Protein AF-A0A847MIV6-F1 (afdb_monomer_lite)

pLDDT: mean 80.39, std 18.21, range [41.06, 96.75]

Sequence (85 aa):
MKLKKLLLLAIPVILSACASKIDLSDHNSYGLKCSDNPTTAPNWEVCQTNADRVCSPLKAVNIQQHAPTGSGSVDDAYFITFKCQ

Radius of gyration: 19.97 Å; chains: 1; bounding box: 31×51×62 Å

Structure (mmCIF, N/CA/C/O backbone):
data_AF-A0A847MIV6-F1
#
_entry.id   AF-A0A847MIV6-F1
#
loop_
_atom_site.group_PDB
_atom_site.id
_atom_site.type_symbol
_atom_site.label_atom_id
_atom_site.label_alt_id
_atom_site.label_comp_id
_atom_site.label_asym_id
_atom_site.label_entity_id
_atom_site.label_seq_id
_atom_site.pdbx_PDB_ins_code
_atom_site.Cartn_x
_atom_site.Cartn_y
_atom_site.Cartn_z
_atom_site.occupancy
_atom_site.B_iso_or_equiv
_atom_site.auth_seq_id
_atom_site.auth_comp_id
_atom_site.auth_asym_id
_atom_site.auth_atom_id
_atom_site.pdbx_PDB_model_num
ATOM 1 N N . MET A 1 1 ? -4.786 -42.255 -46.565 1.00 41.06 1 MET A N 1
ATOM 2 C CA . MET A 1 1 ? -3.779 -41.697 -45.636 1.00 41.06 1 MET A CA 1
ATOM 3 C C . MET A 1 1 ? -4.468 -40.845 -44.578 1.00 41.06 1 MET A C 1
ATOM 5 O O . MET A 1 1 ? -5.097 -39.861 -44.918 1.00 41.06 1 MET A O 1
ATOM 9 N N . LYS A 1 2 ? -4.358 -41.297 -43.323 1.00 44.38 2 LYS A N 1
ATOM 10 C CA . LYS A 1 2 ? -4.281 -40.546 -42.056 1.00 44.38 2 LYS A CA 1
ATOM 11 C C . LYS A 1 2 ? -5.221 -39.346 -41.815 1.00 44.38 2 LYS A C 1
ATOM 13 O O . LYS A 1 2 ? -4.981 -38.229 -42.249 1.00 44.38 2 LYS A O 1
ATOM 18 N N . LEU A 1 3 ? -6.181 -39.618 -40.930 1.00 48.81 3 LEU A N 1
ATOM 19 C CA . LEU A 1 3 ? -6.756 -38.734 -39.916 1.00 48.81 3 LEU A CA 1
ATOM 20 C C . LEU A 1 3 ? -5.761 -37.662 -39.417 1.00 48.81 3 LEU A C 1
ATOM 22 O O . LEU A 1 3 ? -4.734 -38.017 -38.842 1.00 48.81 3 LEU A O 1
ATOM 26 N N . LYS A 1 4 ? -6.106 -36.375 -39.524 1.00 51.22 4 LYS A N 1
ATOM 27 C CA . LYS A 1 4 ? -5.687 -35.346 -38.557 1.00 51.22 4 LYS A CA 1
ATOM 28 C C . LYS A 1 4 ? -6.841 -34.368 -38.347 1.00 51.22 4 LYS A C 1
ATOM 30 O O . LYS A 1 4 ? -6.982 -33.370 -39.040 1.00 51.22 4 LYS A O 1
ATOM 35 N N . LYS A 1 5 ? -7.682 -34.716 -37.369 1.00 56.44 5 LYS A N 1
ATOM 36 C CA . LYS A 1 5 ? -8.564 -33.787 -36.662 1.00 56.44 5 LYS A CA 1
ATOM 37 C C . LYS A 1 5 ? -7.674 -32.687 -36.079 1.00 56.44 5 LYS A C 1
ATOM 39 O O . LYS A 1 5 ? -6.938 -32.964 -35.137 1.00 56.44 5 LYS A O 1
ATOM 44 N N . LEU A 1 6 ? -7.707 -31.480 -36.633 1.00 57.66 6 LEU A N 1
ATOM 45 C CA . LEU A 1 6 ? -7.140 -30.310 -35.966 1.00 57.66 6 LEU A CA 1
ATOM 46 C C . LEU A 1 6 ? -8.299 -29.476 -35.427 1.00 57.66 6 LEU A C 1
ATOM 48 O O . LEU A 1 6 ? -8.773 -28.527 -36.041 1.00 57.66 6 LEU A O 1
ATOM 52 N N . LEU A 1 7 ? -8.810 -29.935 -34.289 1.00 58.12 7 LEU A N 1
ATOM 53 C CA . LEU A 1 7 ? -9.795 -29.238 -33.482 1.00 58.12 7 LEU A CA 1
ATOM 54 C C . LEU A 1 7 ? -9.035 -28.155 -32.698 1.00 58.12 7 LEU A C 1
ATOM 56 O O . LEU A 1 7 ? -8.531 -28.411 -31.610 1.00 58.12 7 LEU A O 1
ATOM 60 N N . LEU A 1 8 ? -8.877 -26.966 -33.280 1.00 55.78 8 LEU A N 1
ATOM 61 C CA . LEU A 1 8 ? -8.358 -25.799 -32.562 1.00 55.78 8 LEU A CA 1
ATOM 62 C C . LEU A 1 8 ? -9.522 -25.134 -31.817 1.00 55.78 8 LEU A C 1
ATOM 64 O O . LEU A 1 8 ? -10.077 -24.126 -32.241 1.00 55.78 8 LEU A O 1
ATOM 68 N N . LEU A 1 9 ? -9.911 -25.758 -30.703 1.00 57.03 9 LEU A N 1
ATOM 69 C CA . LEU A 1 9 ? -10.663 -25.111 -29.629 1.00 57.03 9 LEU A CA 1
ATOM 70 C C . LEU A 1 9 ? -9.755 -24.047 -29.004 1.00 57.03 9 LEU A C 1
ATOM 72 O O . LEU A 1 9 ? -8.962 -24.344 -28.116 1.00 57.03 9 LEU A O 1
ATOM 76 N N . ALA A 1 10 ? -9.843 -22.816 -29.493 1.00 59.34 10 ALA A N 1
ATOM 77 C CA . ALA A 1 10 ? -9.206 -21.657 -28.881 1.00 59.34 10 ALA A CA 1
ATOM 78 C C . ALA A 1 10 ? -10.287 -20.763 -28.264 1.00 59.34 10 ALA A C 1
ATOM 80 O O . ALA A 1 10 ? -10.664 -19.740 -28.824 1.00 59.34 10 ALA A O 1
ATOM 81 N N . ILE A 1 11 ? -10.827 -21.187 -27.123 1.00 55.03 11 ILE A N 1
ATOM 82 C CA . ILE A 1 11 ? -11.657 -20.367 -26.229 1.00 55.03 11 ILE A CA 1
ATOM 83 C C . ILE A 1 11 ? -11.361 -20.858 -24.801 1.00 55.03 11 ILE A C 1
ATOM 85 O O . ILE A 1 11 ? -11.269 -22.077 -24.639 1.00 55.03 11 ILE A O 1
ATOM 89 N N . PRO A 1 12 ? -11.290 -20.023 -23.744 1.00 51.22 12 PRO A N 1
ATOM 90 C CA . PRO A 1 12 ? -11.220 -18.557 -23.662 1.00 51.22 12 PRO A CA 1
ATOM 91 C C . PRO A 1 12 ? -10.015 -18.091 -22.814 1.00 51.22 12 PRO A C 1
ATOM 93 O O . PRO A 1 12 ? -9.796 -18.597 -21.715 1.00 51.22 12 PRO A O 1
ATOM 96 N N . VAL A 1 13 ? -9.285 -17.048 -23.218 1.00 54.50 13 VAL A N 1
ATOM 97 C CA . VAL A 1 13 ? -8.515 -16.291 -22.214 1.00 54.50 13 VAL A CA 1
ATOM 98 C C . VAL A 1 13 ? -9.496 -15.321 -21.578 1.00 54.50 13 VAL A C 1
ATOM 100 O O . VAL A 1 13 ? -9.800 -14.264 -22.125 1.00 54.50 13 VAL A O 1
ATOM 103 N N . ILE A 1 14 ? -10.060 -15.739 -20.449 1.00 55.38 14 ILE A N 1
ATOM 104 C CA . ILE A 1 14 ? -10.838 -14.886 -19.561 1.00 55.38 14 ILE A CA 1
ATOM 105 C C . ILE A 1 14 ? -9.870 -13.805 -19.063 1.00 55.38 14 ILE A C 1
ATOM 107 O O . ILE A 1 14 ? -9.163 -13.999 -18.079 1.00 55.38 14 ILE A O 1
ATOM 111 N N . LEU A 1 15 ? -9.810 -12.663 -19.754 1.00 48.31 15 LEU A N 1
ATOM 112 C CA . LEU A 1 15 ? -9.313 -11.420 -19.169 1.00 48.31 15 LEU A CA 1
ATOM 113 C C . LEU A 1 15 ? -10.370 -10.918 -18.176 1.00 48.31 15 LEU A C 1
ATOM 115 O O . LEU A 1 15 ? -11.008 -9.889 -18.380 1.00 48.31 15 LEU A O 1
ATOM 119 N N . SER A 1 16 ? -10.572 -11.640 -17.075 1.00 48.56 16 SER A N 1
ATOM 120 C CA . SER A 1 16 ? -11.081 -11.001 -15.867 1.00 48.56 16 SER A CA 1
ATOM 121 C C . SER A 1 16 ? -9.888 -10.286 -15.252 1.00 48.56 16 SER A C 1
ATOM 123 O O . SER A 1 16 ? -9.232 -10.805 -14.349 1.00 48.56 16 SER A O 1
ATOM 125 N N . ALA A 1 17 ? -9.554 -9.129 -15.825 1.00 45.41 17 ALA A N 1
ATOM 126 C CA . ALA A 1 17 ? -8.654 -8.188 -15.192 1.00 45.41 17 ALA A CA 1
ATOM 127 C C . ALA A 1 17 ? -9.130 -8.014 -13.748 1.00 45.41 17 ALA A C 1
ATOM 129 O O . ALA A 1 17 ? -10.311 -7.748 -13.504 1.00 45.41 17 ALA A O 1
ATOM 130 N N . CYS A 1 18 ? -8.215 -8.252 -12.814 1.00 48.75 18 CYS A N 1
ATOM 131 C CA . CYS A 1 18 ? -8.374 -8.035 -11.390 1.00 48.75 18 CYS A CA 1
ATOM 132 C C . CYS A 1 18 ? -8.644 -6.546 -11.144 1.00 48.75 18 CYS A C 1
ATOM 134 O O . CYS A 1 18 ? -7.759 -5.793 -10.761 1.00 48.75 18 CYS A O 1
ATOM 136 N N . ALA A 1 19 ? -9.866 -6.097 -11.419 1.00 48.09 19 ALA A N 1
ATOM 137 C CA . ALA A 1 19 ? -10.370 -4.843 -10.911 1.00 48.09 19 ALA A CA 1
ATOM 138 C C . ALA A 1 19 ? -10.687 -5.110 -9.446 1.00 48.09 19 ALA A C 1
ATOM 140 O O . ALA A 1 19 ? -11.764 -5.604 -9.107 1.00 48.09 19 ALA A O 1
ATOM 141 N N . SER A 1 20 ? -9.698 -4.864 -8.595 1.00 51.22 20 SER A N 1
ATOM 142 C CA . SER A 1 20 ? -9.855 -4.727 -7.156 1.00 51.22 20 SER A CA 1
ATOM 143 C C . SER A 1 20 ? -11.032 -3.787 -6.935 1.00 51.22 20 SER A C 1
ATOM 145 O O . SER A 1 20 ? -10.931 -2.584 -7.174 1.00 51.22 20 SER A O 1
ATOM 147 N N . LYS A 1 21 ? -12.204 -4.351 -6.626 1.00 55.41 21 LYS A N 1
ATOM 148 C CA . LYS A 1 21 ? -13.434 -3.580 -6.478 1.00 55.41 21 LYS A CA 1
ATOM 149 C C . LYS A 1 21 ? -13.324 -2.815 -5.172 1.00 55.41 21 LYS A C 1
ATOM 151 O O . LYS A 1 21 ? -13.720 -3.316 -4.125 1.00 55.41 21 LYS A O 1
ATOM 156 N N . ILE A 1 22 ? -12.745 -1.622 -5.237 1.00 56.34 22 ILE A N 1
ATOM 157 C CA . ILE A 1 22 ? -12.928 -0.634 -4.185 1.00 56.34 22 ILE A CA 1
ATOM 158 C C . ILE A 1 22 ? -14.419 -0.328 -4.199 1.00 56.34 22 ILE A C 1
ATOM 160 O O . ILE A 1 22 ? -14.952 0.193 -5.181 1.00 56.34 22 ILE A O 1
ATOM 164 N N . ASP A 1 23 ? -15.105 -0.743 -3.143 1.00 63.62 23 ASP A N 1
ATOM 165 C CA . ASP A 1 23 ? -16.503 -0.409 -2.961 1.00 63.62 23 ASP A CA 1
ATOM 166 C C . ASP A 1 23 ? -16.591 1.066 -2.567 1.00 63.62 23 ASP A C 1
ATOM 168 O O . AS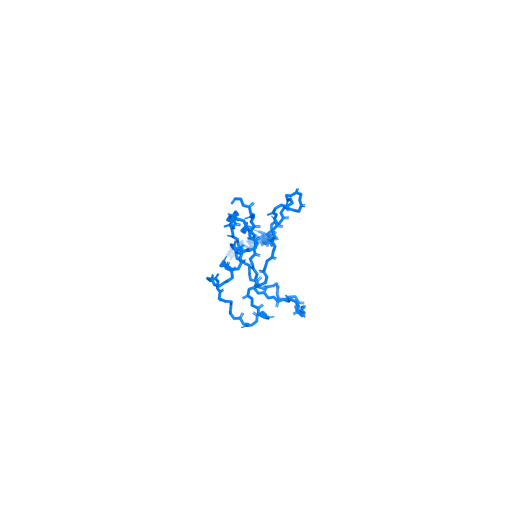P A 1 23 ? -16.429 1.421 -1.404 1.00 63.62 23 ASP A O 1
ATOM 172 N N . LEU A 1 24 ? -16.806 1.925 -3.564 1.00 60.12 24 LEU A N 1
ATOM 173 C CA . LEU A 1 24 ? -16.955 3.369 -3.377 1.00 60.12 24 LEU A CA 1
ATOM 174 C C . LEU A 1 24 ? -18.277 3.748 -2.691 1.00 60.12 24 LEU A C 1
ATOM 176 O O . LEU A 1 24 ? -18.443 4.905 -2.315 1.00 60.12 24 LEU A O 1
ATOM 180 N N . SER A 1 25 ? -19.219 2.806 -2.545 1.00 68.69 25 SER A N 1
ATOM 181 C CA . SER A 1 25 ? -20.427 3.019 -1.742 1.00 68.69 25 SER A CA 1
ATOM 182 C C . SER A 1 25 ? -20.177 2.801 -0.248 1.00 68.69 25 SER A C 1
ATOM 184 O O . SER A 1 25 ? -20.945 3.284 0.582 1.00 68.69 25 SER A O 1
ATOM 186 N N . ASP A 1 26 ? -19.072 2.135 0.099 1.00 69.12 26 ASP A N 1
ATOM 187 C CA . ASP A 1 26 ? -18.573 2.044 1.463 1.00 69.12 26 ASP A CA 1
ATOM 188 C C . ASP A 1 26 ? -17.604 3.203 1.726 1.00 69.12 26 ASP A C 1
ATOM 190 O O . ASP A 1 26 ? -16.448 3.198 1.293 1.00 69.12 26 ASP A O 1
ATOM 194 N N . HIS A 1 27 ? -18.096 4.203 2.462 1.00 69.88 27 HIS A N 1
ATOM 195 C CA . HIS A 1 27 ? -17.374 5.432 2.803 1.00 69.88 27 HIS A CA 1
ATOM 196 C C . HIS A 1 27 ? -16.102 5.190 3.640 1.00 69.88 27 HIS A C 1
ATOM 198 O O . HIS A 1 27 ? -15.327 6.125 3.838 1.00 69.88 27 HIS A O 1
ATOM 204 N N . ASN A 1 28 ? -15.867 3.956 4.100 1.00 81.38 28 ASN A N 1
ATOM 205 C CA . ASN A 1 28 ? -14.669 3.564 4.835 1.00 81.38 28 ASN A CA 1
ATOM 206 C C . ASN A 1 28 ? -13.645 2.816 3.967 1.00 81.38 28 ASN A C 1
ATOM 208 O O . ASN A 1 28 ? -12.743 2.201 4.529 1.00 81.38 28 ASN A O 1
ATOM 212 N N . SER A 1 29 ? -13.764 2.832 2.634 1.00 86.94 29 SER A N 1
ATOM 213 C CA . SER A 1 29 ? -12.777 2.236 1.721 1.00 86.94 29 SER A CA 1
ATOM 214 C C . SER A 1 29 ? -11.719 3.252 1.279 1.00 86.94 29 SER A C 1
ATOM 216 O O . SER A 1 29 ? -12.044 4.297 0.718 1.00 86.94 29 SER A O 1
ATOM 218 N N . TYR A 1 30 ? -10.440 2.914 1.457 1.00 89.81 30 TYR A N 1
ATOM 219 C CA . TYR A 1 30 ? -9.305 3.790 1.151 1.00 89.81 30 TYR A CA 1
ATOM 220 C C . TYR A 1 30 ? -8.294 3.119 0.220 1.00 89.81 30 TYR A C 1
ATOM 222 O O . TYR A 1 30 ? -8.168 1.893 0.199 1.00 89.81 30 TYR A O 1
ATOM 230 N N . GLY A 1 31 ? -7.543 3.940 -0.518 1.00 91.62 31 GLY A N 1
ATOM 231 C CA . GLY A 1 31 ? -6.361 3.541 -1.280 1.00 91.62 31 GLY A CA 1
ATOM 232 C C . GLY A 1 31 ? -5.129 4.318 -0.811 1.00 91.62 31 GLY A C 1
ATOM 233 O O . GLY A 1 31 ? -5.213 5.525 -0.593 1.00 91.62 31 GLY A O 1
ATOM 234 N N . LEU A 1 32 ? -3.990 3.641 -0.652 1.00 92.75 32 LEU A N 1
ATOM 235 C CA . LEU A 1 32 ? -2.729 4.252 -0.221 1.00 92.75 32 LEU A CA 1
ATOM 236 C C . LEU A 1 32 ? -1.569 3.781 -1.101 1.00 92.75 32 LEU A C 1
ATOM 238 O O . LEU A 1 32 ? -1.314 2.584 -1.210 1.00 92.75 32 LEU A O 1
ATOM 242 N N . LYS A 1 33 ? -0.848 4.734 -1.698 1.00 94.19 33 LYS A N 1
ATOM 243 C CA . LYS A 1 33 ? 0.368 4.492 -2.485 1.00 94.19 33 LYS A CA 1
ATOM 244 C C . LYS A 1 33 ? 1.509 4.014 -1.572 1.00 94.19 33 LYS A C 1
ATOM 246 O O . LYS A 1 33 ? 1.750 4.602 -0.521 1.00 94.19 33 LYS A O 1
ATOM 251 N N . CYS A 1 34 ? 2.196 2.949 -1.981 1.00 95.56 34 CYS A N 1
ATOM 252 C CA . CYS A 1 34 ? 3.217 2.237 -1.199 1.00 95.56 34 CYS A CA 1
ATOM 253 C C . CYS A 1 34 ? 4.616 2.244 -1.834 1.00 95.56 34 CYS A C 1
ATOM 255 O O . CYS A 1 34 ? 5.570 1.778 -1.210 1.00 95.56 34 CYS A O 1
ATOM 257 N N . SER A 1 35 ? 4.748 2.730 -3.066 1.00 95.00 35 SER A N 1
ATOM 258 C CA . SER A 1 35 ? 6.030 2.967 -3.732 1.00 95.00 35 SER A CA 1
ATOM 259 C C . SER A 1 35 ? 6.005 4.315 -4.438 1.00 95.00 35 SER A C 1
ATOM 261 O O . SER A 1 35 ? 4.933 4.833 -4.734 1.00 95.00 35 SER A O 1
ATOM 263 N N . ASP A 1 36 ? 7.168 4.878 -4.756 1.00 91.56 36 ASP A N 1
ATOM 264 C CA . ASP A 1 36 ? 7.226 6.159 -5.471 1.00 91.56 36 ASP A CA 1
ATOM 265 C C . ASP A 1 36 ? 6.790 6.031 -6.938 1.00 91.56 36 ASP A C 1
ATOM 267 O O . ASP A 1 36 ? 6.153 6.930 -7.489 1.00 91.56 36 ASP A O 1
ATOM 271 N N . ASN A 1 37 ? 7.124 4.902 -7.565 1.00 92.19 37 ASN A N 1
ATOM 272 C CA . ASN A 1 37 ? 6.935 4.632 -8.990 1.00 92.19 37 ASN A CA 1
ATOM 273 C C . ASN A 1 37 ? 6.755 3.108 -9.224 1.00 92.19 37 ASN A C 1
ATOM 275 O O . ASN A 1 37 ? 6.859 2.336 -8.257 1.00 92.19 37 ASN A O 1
ATOM 279 N N . PRO A 1 38 ? 6.511 2.634 -10.465 1.00 92.81 38 PRO A N 1
ATOM 280 C CA . PRO A 1 38 ? 6.164 1.236 -10.712 1.00 92.81 38 PRO A CA 1
ATOM 281 C C . PRO A 1 38 ? 7.375 0.290 -10.685 1.00 92.81 38 PRO A C 1
ATOM 283 O O . PRO A 1 38 ? 7.218 -0.926 -10.592 1.00 92.81 38 PRO A O 1
ATOM 286 N N . THR A 1 39 ? 8.592 0.836 -10.751 1.00 93.00 39 THR A N 1
ATOM 287 C CA . THR A 1 39 ? 9.851 0.07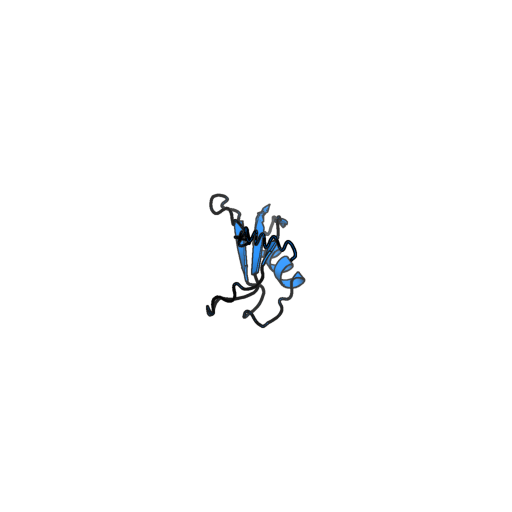2 -10.740 1.00 93.00 39 THR A CA 1
ATOM 288 C C . THR A 1 39 ? 10.474 -0.049 -9.351 1.00 93.00 39 THR A C 1
ATOM 290 O O . THR A 1 39 ? 11.321 -0.912 -9.130 1.00 93.00 39 THR A O 1
ATOM 293 N N . THR A 1 40 ? 10.044 0.778 -8.398 1.00 93.69 40 THR A N 1
ATOM 294 C CA . THR A 1 40 ? 10.505 0.723 -7.010 1.00 93.69 40 THR A CA 1
ATOM 295 C C . THR A 1 40 ? 9.666 -0.276 -6.223 1.00 93.69 40 THR A C 1
ATOM 297 O O . THR A 1 40 ? 8.452 -0.112 -6.098 1.00 93.69 40 THR A O 1
ATOM 300 N N . ALA A 1 41 ? 10.314 -1.296 -5.657 1.00 93.31 41 ALA A N 1
ATOM 301 C CA . ALA A 1 41 ? 9.648 -2.241 -4.769 1.00 93.31 41 ALA A CA 1
ATOM 302 C C . ALA A 1 41 ? 9.139 -1.526 -3.497 1.00 93.31 41 ALA A C 1
ATOM 304 O O . ALA A 1 41 ? 9.882 -0.741 -2.901 1.00 93.31 41 ALA A O 1
ATOM 305 N N . PRO A 1 42 ? 7.895 -1.778 -3.063 1.00 95.75 42 PRO A N 1
ATOM 306 C CA . PRO A 1 42 ? 7.333 -1.153 -1.874 1.00 95.75 42 PRO A CA 1
ATOM 307 C C . PRO A 1 42 ? 7.869 -1.801 -0.593 1.00 95.75 42 PRO A C 1
ATOM 309 O O . PRO A 1 42 ? 8.184 -2.993 -0.558 1.00 95.75 42 PRO A O 1
ATOM 312 N N . ASN A 1 43 ? 7.878 -1.036 0.499 1.00 96.75 43 ASN A N 1
ATOM 313 C CA . ASN A 1 43 ? 7.966 -1.603 1.841 1.00 96.75 43 ASN A CA 1
ATOM 314 C C . ASN A 1 43 ? 6.545 -1.827 2.378 1.00 96.75 43 ASN A C 1
ATOM 316 O O . ASN A 1 43 ? 5.889 -0.897 2.854 1.00 96.75 43 ASN A O 1
ATOM 320 N N . TRP A 1 44 ? 6.062 -3.065 2.275 1.00 94.25 44 TRP A N 1
ATOM 321 C CA . TRP A 1 44 ? 4.689 -3.407 2.645 1.00 94.25 44 TRP A CA 1
ATOM 322 C C . TRP A 1 44 ? 4.388 -3.231 4.134 1.00 94.25 44 TRP A C 1
ATOM 324 O O . TRP A 1 44 ? 3.288 -2.801 4.468 1.00 94.25 44 TRP A O 1
ATOM 334 N N . GLU A 1 45 ? 5.352 -3.497 5.016 1.00 95.88 45 GLU A N 1
ATOM 335 C CA . GLU A 1 45 ? 5.193 -3.331 6.467 1.00 95.88 45 GLU A CA 1
ATOM 336 C C . GLU A 1 45 ? 5.000 -1.855 6.837 1.00 95.88 45 GLU A C 1
ATOM 338 O O . GLU A 1 45 ? 4.090 -1.496 7.589 1.00 95.88 45 GLU A O 1
ATOM 343 N N . VAL A 1 46 ? 5.803 -0.972 6.237 1.00 95.81 46 VAL A N 1
ATOM 344 C CA . VAL A 1 46 ? 5.653 0.479 6.411 1.00 95.81 46 VAL A CA 1
ATOM 345 C C . VAL A 1 46 ? 4.333 0.958 5.813 1.00 95.81 46 VAL A C 1
ATOM 347 O O . VAL A 1 46 ? 3.643 1.774 6.426 1.00 95.81 46 VAL A O 1
ATOM 350 N N . CYS A 1 47 ? 3.937 0.441 4.646 1.00 95.75 47 CYS A N 1
ATOM 351 C CA . CYS A 1 47 ? 2.671 0.834 4.035 1.00 95.75 47 CYS A CA 1
ATOM 352 C C . CYS A 1 47 ? 1.458 0.397 4.871 1.00 95.75 47 CYS A C 1
ATOM 354 O O . CYS A 1 47 ? 0.532 1.184 5.064 1.00 95.75 47 CYS A O 1
ATOM 356 N N . GLN A 1 48 ? 1.490 -0.811 5.439 1.00 95.38 48 GLN A N 1
ATOM 357 C CA . GLN A 1 48 ? 0.466 -1.294 6.363 1.00 95.38 48 GLN A CA 1
ATOM 358 C C . GLN A 1 48 ? 0.427 -0.465 7.652 1.00 95.38 48 GLN A C 1
ATOM 360 O O . GLN A 1 48 ? -0.647 -0.048 8.074 1.00 95.38 48 GLN A O 1
ATOM 365 N N . THR A 1 49 ? 1.587 -0.138 8.226 1.00 96.56 49 THR A N 1
ATOM 366 C CA . THR A 1 49 ? 1.676 0.749 9.399 1.00 96.56 49 THR A CA 1
ATOM 367 C C . THR A 1 49 ? 1.062 2.124 9.113 1.00 96.56 49 THR A C 1
ATOM 369 O O . THR A 1 49 ? 0.358 2.694 9.948 1.00 96.56 49 THR A O 1
ATOM 372 N N . ASN A 1 50 ? 1.285 2.662 7.911 1.00 96.31 50 ASN A N 1
ATOM 373 C CA . ASN A 1 50 ? 0.658 3.908 7.480 1.00 96.31 50 ASN A CA 1
ATOM 374 C C . ASN A 1 50 ? -0.862 3.766 7.312 1.00 96.31 50 ASN A C 1
ATOM 376 O O . ASN A 1 50 ? -1.581 4.697 7.672 1.00 9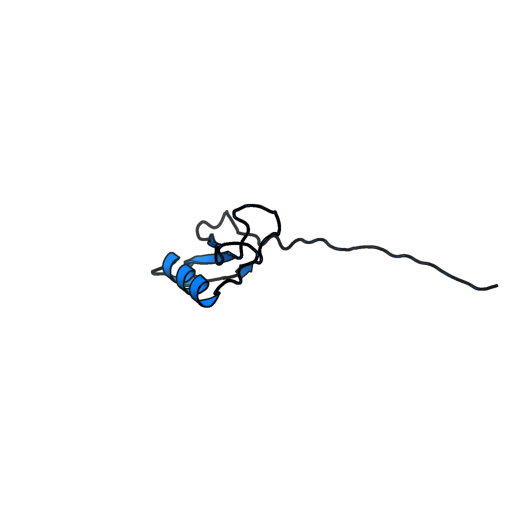6.31 50 ASN A O 1
ATOM 380 N N . ALA A 1 51 ? -1.353 2.623 6.824 1.00 95.81 51 ALA A N 1
ATOM 381 C CA . ALA A 1 51 ? -2.784 2.322 6.758 1.00 95.81 51 ALA A CA 1
ATOM 382 C C . ALA A 1 51 ? -3.423 2.325 8.156 1.00 95.81 51 ALA A C 1
ATOM 384 O O . ALA A 1 51 ? -4.430 2.995 8.378 1.00 95.81 51 ALA A O 1
ATOM 385 N N . ASP A 1 52 ? -2.790 1.659 9.125 1.00 95.81 52 ASP A N 1
ATOM 386 C CA . ASP A 1 52 ? -3.244 1.649 10.519 1.00 95.81 52 ASP A CA 1
ATOM 387 C C . ASP A 1 52 ? -3.247 3.053 11.131 1.00 95.81 52 ASP A C 1
ATOM 389 O O . ASP A 1 52 ? -4.162 3.412 11.873 1.00 95.81 52 ASP A O 1
ATOM 393 N N . ARG A 1 53 ? -2.256 3.884 10.788 1.00 94.88 53 ARG A N 1
ATOM 394 C CA . ARG A 1 53 ? -2.224 5.286 11.216 1.00 94.88 53 ARG A CA 1
ATOM 395 C C . ARG A 1 53 ? -3.387 6.089 10.633 1.00 94.88 53 ARG A C 1
ATOM 397 O O . ARG A 1 53 ? -3.941 6.914 11.352 1.00 94.88 53 ARG A O 1
ATOM 404 N N . VAL A 1 54 ? -3.752 5.860 9.367 1.00 93.31 54 VAL A N 1
ATOM 405 C CA . VAL A 1 54 ? -4.915 6.504 8.725 1.00 93.31 54 VAL A CA 1
ATOM 406 C C . VAL A 1 54 ? -6.215 6.106 9.423 1.00 93.31 54 VAL A C 1
ATOM 408 O O . VAL A 1 54 ? -7.084 6.953 9.600 1.00 93.31 54 VAL A O 1
ATOM 411 N N . CYS A 1 55 ? -6.331 4.853 9.863 1.00 93.50 55 CYS A N 1
ATOM 412 C CA . CYS A 1 55 ? -7.538 4.361 10.524 1.00 93.50 55 CYS A CA 1
ATOM 413 C C . CYS A 1 55 ? -7.645 4.697 12.014 1.00 93.50 55 CYS A C 1
ATOM 415 O O . CYS A 1 55 ? -8.718 4.511 12.581 1.00 93.50 55 CYS A O 1
ATOM 417 N N . SER A 1 56 ? -6.581 5.184 12.658 1.00 93.50 56 SER A N 1
ATOM 418 C CA . SER A 1 56 ? -6.571 5.444 14.102 1.00 93.50 56 SER A CA 1
ATOM 419 C C . SER A 1 56 ? -7.756 6.328 14.543 1.00 93.50 56 SER A C 1
ATOM 421 O O . SER A 1 56 ? -7.980 7.381 13.941 1.00 93.50 56 SER A O 1
ATOM 423 N N . PRO A 1 57 ? -8.514 5.945 15.595 1.00 92.50 57 PRO A N 1
ATOM 424 C CA . PRO A 1 57 ? -8.221 4.895 16.586 1.00 92.50 57 PRO A CA 1
ATOM 425 C C . PRO A 1 57 ? -8.642 3.464 16.192 1.00 92.50 57 PRO A C 1
ATOM 427 O O . PRO A 1 57 ? -8.396 2.533 16.959 1.00 92.50 57 PRO A O 1
ATOM 430 N N . LEU A 1 58 ? -9.282 3.286 15.037 1.00 93.19 58 LEU A N 1
ATOM 431 C CA . LEU A 1 58 ? -9.652 1.985 14.472 1.00 93.19 58 LEU A CA 1
ATOM 432 C C . LEU A 1 58 ? -8.430 1.292 13.840 1.00 93.19 58 LEU A C 1
ATOM 434 O O . LEU A 1 58 ? -7.296 1.776 13.940 1.00 93.19 58 LEU A O 1
ATOM 438 N N . LYS A 1 59 ? -8.643 0.144 13.189 1.00 93.38 59 LYS A N 1
ATOM 439 C CA . LYS A 1 59 ? -7.592 -0.609 12.493 1.00 93.38 59 LYS A CA 1
ATOM 440 C C . LYS A 1 59 ? -7.841 -0.692 10.997 1.00 93.38 59 LYS A C 1
ATOM 442 O O . LYS A 1 59 ? -8.984 -0.694 10.541 1.00 93.38 59 LYS A O 1
ATOM 447 N N . ALA A 1 60 ? -6.755 -0.774 10.230 1.00 94.25 60 ALA A N 1
ATOM 448 C CA . ALA A 1 60 ? -6.856 -1.089 8.818 1.00 94.25 60 ALA A CA 1
ATOM 449 C C . ALA A 1 60 ? -7.140 -2.588 8.664 1.00 94.25 60 ALA A C 1
ATOM 451 O O . ALA A 1 60 ? -6.346 -3.447 9.048 1.00 94.25 60 ALA A O 1
ATOM 452 N N . VAL A 1 61 ? -8.288 -2.909 8.085 1.00 93.56 61 VAL A N 1
ATOM 453 C CA . VAL A 1 61 ? -8.743 -4.273 7.816 1.00 93.56 61 VAL A CA 1
ATOM 454 C C . VAL A 1 61 ? -8.969 -4.470 6.321 1.00 93.56 61 VAL A C 1
ATOM 456 O O . VAL A 1 61 ? -9.004 -3.512 5.548 1.00 93.56 61 VAL A O 1
ATOM 459 N N . ASN A 1 62 ? -9.132 -5.726 5.897 1.00 93.12 62 ASN A N 1
ATOM 460 C CA . ASN A 1 62 ? -9.345 -6.086 4.489 1.00 93.12 62 ASN A CA 1
ATOM 461 C C . ASN A 1 62 ? -8.266 -5.512 3.552 1.00 93.12 62 ASN A C 1
ATOM 463 O O . ASN A 1 62 ? -8.568 -5.076 2.441 1.00 93.12 62 ASN A O 1
ATOM 467 N N . ILE A 1 63 ? -7.014 -5.489 4.017 1.00 92.50 63 ILE A N 1
ATOM 468 C CA . ILE A 1 63 ? -5.889 -4.936 3.265 1.00 92.50 63 ILE A CA 1
ATOM 469 C C . ILE A 1 63 ? -5.603 -5.827 2.056 1.00 92.50 63 ILE A C 1
ATOM 471 O O . ILE A 1 63 ? -5.360 -7.025 2.193 1.00 92.50 63 ILE A O 1
ATOM 475 N N . GLN A 1 64 ? -5.600 -5.228 0.873 1.00 94.06 64 GLN A N 1
ATOM 476 C CA . GLN A 1 64 ? -5.214 -5.873 -0.376 1.00 94.06 64 GLN A CA 1
ATOM 477 C C . GLN A 1 64 ? -4.053 -5.102 -0.986 1.00 94.06 64 GLN A C 1
ATOM 479 O O . GLN A 1 64 ? -4.117 -3.880 -1.092 1.00 94.06 64 GLN A O 1
ATOM 484 N N . GLN A 1 65 ? -3.002 -5.818 -1.372 1.00 94.25 65 GLN A N 1
ATOM 485 C CA . GLN A 1 65 ? -1.838 -5.260 -2.054 1.00 94.25 65 GLN A CA 1
ATOM 486 C C . GLN A 1 65 ? -2.034 -5.353 -3.562 1.00 94.25 65 GLN A C 1
ATOM 488 O O . GLN A 1 65 ? -2.441 -6.397 -4.074 1.00 94.25 65 GLN A O 1
ATOM 493 N N . HIS A 1 66 ? -1.702 -4.276 -4.266 1.00 92.88 66 HIS A N 1
ATOM 494 C CA . HIS A 1 66 ? -1.853 -4.169 -5.710 1.00 92.88 66 HIS A CA 1
ATOM 495 C C . HIS A 1 66 ? -0.525 -3.787 -6.350 1.00 92.88 66 HIS A C 1
ATOM 497 O O . HIS A 1 66 ? 0.218 -2.935 -5.850 1.00 92.88 66 HIS A O 1
ATOM 503 N N . ALA A 1 67 ? -0.238 -4.441 -7.471 1.00 93.44 67 ALA A N 1
ATOM 504 C CA . ALA A 1 67 ? 0.864 -4.070 -8.339 1.00 93.44 67 ALA A CA 1
ATOM 505 C C . ALA A 1 67 ? 0.508 -2.803 -9.140 1.00 93.44 67 ALA A C 1
ATOM 507 O O . ALA A 1 67 ? -0.678 -2.506 -9.322 1.00 93.44 67 ALA A O 1
ATOM 508 N N . PRO A 1 68 ? 1.516 -2.081 -9.657 1.00 91.75 68 PRO A N 1
ATOM 509 C CA . PRO A 1 68 ? 1.287 -1.023 -10.621 1.00 91.75 68 PRO A CA 1
ATOM 510 C C . PRO A 1 68 ? 0.534 -1.549 -11.843 1.00 91.75 68 PRO A C 1
ATOM 512 O O . PRO A 1 68 ? 0.666 -2.706 -12.246 1.00 91.75 68 PRO A O 1
ATOM 515 N N . THR A 1 69 ? -0.245 -0.666 -12.449 1.00 86.94 69 THR A N 1
ATOM 516 C CA . THR A 1 69 ? -1.073 -0.961 -13.621 1.00 86.94 69 THR A CA 1
ATOM 517 C C . THR A 1 69 ? -0.267 -1.063 -14.913 1.00 86.94 69 THR A C 1
ATOM 519 O O . THR A 1 69 ? -0.766 -1.614 -15.893 1.00 86.94 69 THR A O 1
ATOM 522 N N . GLY A 1 70 ? 0.957 -0.523 -14.945 1.00 84.06 70 GLY A N 1
ATOM 523 C CA . GLY A 1 70 ? 1.760 -0.424 -16.163 1.00 84.06 70 GLY A CA 1
ATOM 524 C C . 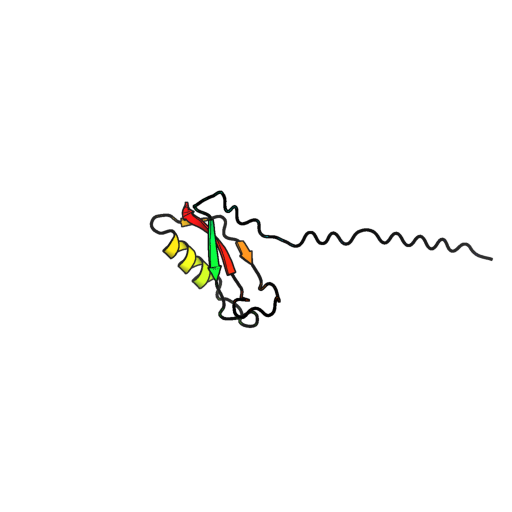GLY A 1 70 ? 1.188 0.580 -17.167 1.00 84.06 70 GLY A C 1
ATOM 525 O O . GLY A 1 70 ? 1.467 0.487 -18.359 1.00 84.06 70 GLY A O 1
ATOM 526 N N . SER A 1 71 ? 0.363 1.525 -16.704 1.00 83.88 71 SER A N 1
ATOM 527 C CA . SER A 1 71 ? -0.352 2.485 -17.557 1.00 83.88 71 SER A CA 1
ATOM 528 C C . SER A 1 71 ? 0.537 3.591 -18.132 1.00 83.88 71 SER A C 1
ATOM 530 O O . SER A 1 71 ? 0.101 4.324 -19.017 1.00 83.88 71 SER A O 1
ATOM 532 N N . GLY A 1 72 ? 1.767 3.740 -17.627 1.00 80.12 72 GLY A N 1
ATOM 533 C CA . GLY A 1 72 ? 2.657 4.852 -17.974 1.00 80.12 72 GLY A CA 1
ATOM 534 C C . GLY A 1 72 ? 2.268 6.184 -17.320 1.00 80.12 72 GLY A C 1
ATOM 535 O O . GLY A 1 72 ? 2.878 7.207 -17.622 1.00 80.12 72 GLY A O 1
ATOM 536 N N . SER A 1 73 ? 1.272 6.181 -16.426 1.00 87.25 73 SER A N 1
ATOM 537 C CA . SER A 1 73 ? 0.930 7.339 -15.598 1.00 87.25 73 SER A CA 1
ATOM 538 C C . SER A 1 73 ? 2.067 7.680 -14.632 1.00 87.25 73 SER A C 1
ATOM 540 O O . SER A 1 73 ? 2.731 6.790 -14.103 1.00 87.25 73 SER A O 1
ATOM 542 N N . VAL A 1 74 ? 2.240 8.970 -14.333 1.00 82.81 74 VAL A N 1
ATOM 543 C CA . VAL A 1 74 ? 3.162 9.441 -13.280 1.00 82.81 74 VAL A CA 1
ATOM 544 C C . VAL A 1 74 ? 2.767 8.939 -11.888 1.00 82.81 74 VAL A C 1
ATOM 546 O O . VAL A 1 74 ? 3.611 8.832 -11.000 1.00 82.81 74 VAL A O 1
ATOM 549 N N . ASP A 1 75 ? 1.494 8.589 -11.713 1.00 85.06 75 ASP A N 1
ATOM 550 C CA . ASP A 1 75 ? 0.961 8.057 -10.463 1.00 85.06 75 ASP A CA 1
ATOM 551 C C . ASP A 1 75 ? 1.041 6.528 -10.379 1.00 85.06 75 ASP A C 1
ATOM 553 O O . ASP A 1 75 ? 0.698 5.964 -9.340 1.00 85.06 75 ASP A O 1
ATOM 557 N N . ASP A 1 76 ? 1.515 5.852 -11.433 1.00 90.00 76 ASP A N 1
ATOM 558 C CA . ASP A 1 76 ? 1.614 4.395 -11.456 1.00 90.00 76 ASP A CA 1
ATOM 559 C C . ASP A 1 76 ? 2.616 3.904 -10.405 1.00 90.00 76 ASP A C 1
ATOM 561 O O . ASP A 1 76 ? 3.785 4.292 -10.381 1.00 90.00 76 ASP A O 1
ATOM 565 N N . ALA A 1 77 ? 2.138 3.077 -9.485 1.00 94.12 77 ALA A N 1
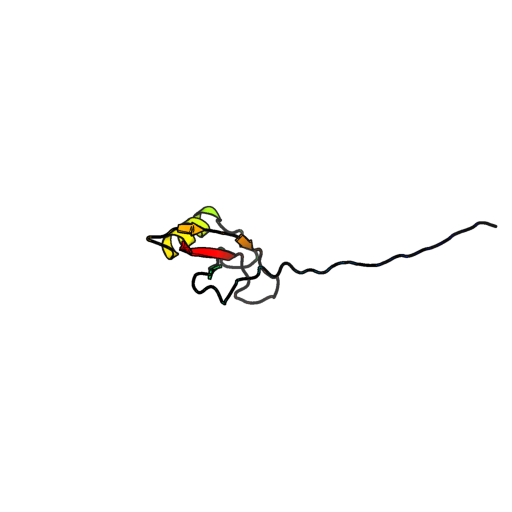ATOM 566 C CA . ALA A 1 77 ? 2.894 2.636 -8.327 1.00 94.12 77 ALA A CA 1
ATOM 567 C C . ALA A 1 77 ? 2.214 1.437 -7.672 1.00 94.12 77 ALA A C 1
ATOM 569 O O . ALA A 1 77 ? 1.055 1.126 -7.945 1.00 94.12 77 ALA A O 1
ATOM 570 N N . TYR A 1 78 ? 2.936 0.781 -6.769 1.00 95.25 78 TYR A N 1
ATOM 571 C CA . TYR A 1 78 ? 2.338 -0.177 -5.854 1.00 95.25 78 TYR A CA 1
ATOM 572 C C . TYR A 1 78 ? 1.436 0.570 -4.877 1.00 95.25 78 TYR A C 1
ATOM 574 O O . TYR A 1 78 ? 1.785 1.652 -4.397 1.00 95.25 78 TYR A O 1
ATOM 582 N N . PHE A 1 79 ? 0.292 -0.014 -4.542 1.00 94.69 79 PHE A N 1
ATOM 583 C CA . PHE A 1 79 ? -0.636 0.568 -3.579 1.00 94.69 79 PHE A CA 1
ATOM 584 C C . PHE A 1 79 ? -1.364 -0.523 -2.800 1.00 94.69 79 PHE A C 1
ATOM 586 O O . PHE A 1 79 ? -1.403 -1.682 -3.211 1.00 94.69 79 PHE A O 1
ATOM 593 N N . ILE A 1 80 ? -1.942 -0.152 -1.664 1.00 94.94 80 ILE A N 1
ATOM 594 C CA . ILE A 1 80 ? -2.888 -0.988 -0.930 1.00 94.94 80 ILE A CA 1
ATOM 595 C C . ILE A 1 80 ? -4.281 -0.381 -0.982 1.00 94.94 80 ILE A C 1
ATOM 597 O O . ILE A 1 80 ? -4.441 0.836 -1.072 1.00 94.94 80 ILE A O 1
ATOM 601 N N . THR A 1 81 ? -5.2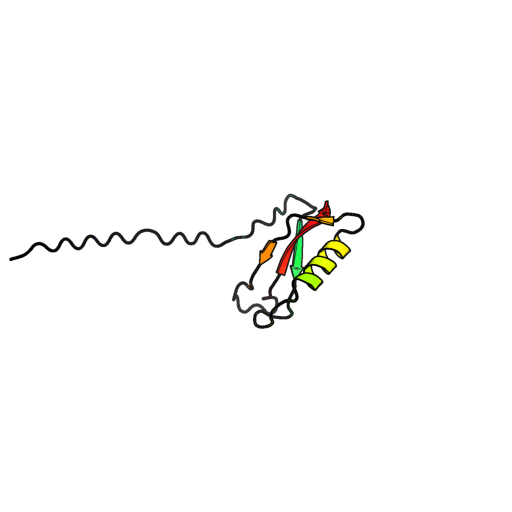86 -1.235 -0.853 1.00 93.69 81 THR A N 1
ATOM 602 C CA . THR A 1 81 ? -6.654 -0.833 -0.521 1.00 93.69 81 THR A CA 1
ATOM 603 C C . THR A 1 81 ? -7.044 -1.450 0.807 1.00 93.69 81 THR A C 1
ATOM 605 O O . THR A 1 81 ? -6.669 -2.589 1.073 1.00 93.69 81 THR A O 1
ATOM 608 N N . PHE A 1 82 ? -7.783 -0.728 1.639 1.00 93.81 82 PHE A N 1
ATOM 609 C CA . PHE A 1 82 ? -8.155 -1.186 2.978 1.00 93.81 82 PHE A CA 1
ATOM 610 C C . PHE A 1 82 ? -9.446 -0.521 3.451 1.00 93.81 82 PHE A C 1
ATOM 612 O O . PHE A 1 82 ? -9.933 0.422 2.824 1.00 93.81 82 PHE A O 1
ATOM 619 N N . LYS A 1 83 ? -9.983 -1.015 4.569 1.00 92.62 83 LYS A N 1
ATOM 620 C CA . LYS A 1 83 ? -11.084 -0.386 5.298 1.00 92.62 83 LYS A CA 1
ATOM 621 C C . LYS A 1 83 ? -10.681 -0.042 6.724 1.00 92.62 83 LYS A C 1
ATOM 623 O O . LYS A 1 83 ? -9.840 -0.734 7.284 1.00 92.62 83 LYS A O 1
ATOM 628 N N . CYS A 1 84 ? -11.292 0.982 7.310 1.00 92.06 84 CYS A N 1
ATOM 629 C CA . CYS A 1 84 ? -11.112 1.301 8.729 1.00 92.06 84 CYS A CA 1
ATOM 630 C C . CYS A 1 84 ? -12.266 0.736 9.558 1.00 92.06 84 CYS A C 1
ATOM 632 O O . CYS A 1 84 ? -13.419 1.108 9.321 1.00 92.06 84 CYS A O 1
ATOM 634 N N . GLN A 1 85 ? -11.960 -0.171 10.492 1.00 90.00 85 GLN A N 1
ATOM 635 C CA . GLN A 1 85 ? -12.934 -0.832 11.374 1.00 90.00 85 GLN A CA 1
ATOM 636 C C . GLN A 1 85 ? -12.362 -1.110 12.763 1.00 90.00 85 GLN A C 1
ATOM 638 O O . GLN A 1 85 ? -11.125 -1.277 12.888 1.00 90.00 85 GLN A O 1
#

Foldseek 3Di:
DDDDDPPPPDDDPPPPPPPVPQPPVPPQKDKFFQAQAQPDDGDVVVQLVVQQVVLPVFHWAPKDWDHFPPPPDSSGGIMIMTGGD

Secondary structure (DSSP, 8-state):
-----------------------TTSTTEEEEE-SSSTTSPP-HHHHHHHHHHHHTTS-EEEEEEE-------TT---EEEEEE-